Protein AF-A0A6B3EUR2-F1 (afdb_monomer_lite)

Secondary structure (DSSP, 8-state):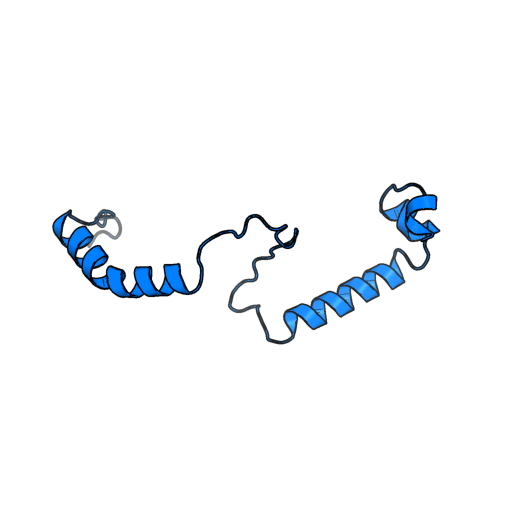
--TT-----S--HHHHHHHHHHHHHHHHHHHHH--S--SSPPPS------TTT--TTHHHHHHHHHHHHHHHH-SSHHHHHHHHT--GGGG--

Structure (mmCIF, N/CA/C/O backbone):
data_AF-A0A6B3EUR2-F1
#
_entry.id   AF-A0A6B3EUR2-F1
#
loop_
_atom_site.group_PDB
_atom_site.id
_atom_site.type_symbol
_atom_site.label_atom_id
_atom_site.label_alt_id
_atom_site.label_comp_id
_atom_site.label_asym_id
_atom_site.label_entity_id
_atom_site.label_seq_id
_atom_site.pdbx_PDB_ins_code
_atom_site.Cartn_x
_atom_site.Cartn_y
_atom_site.Cartn_z
_atom_site.occupancy
_atom_site.B_iso_or_equiv
_atom_site.auth_seq_id
_atom_site.auth_comp_id
_atom_site.auth_asym_id
_atom_site.auth_atom_id
_atom_site.pdbx_PDB_model_num
ATOM 1 N N . MET A 1 1 ? -41.813 6.102 17.235 1.00 50.44 1 MET A N 1
ATOM 2 C CA . MET A 1 1 ? -40.432 6.207 17.740 1.00 50.44 1 MET A CA 1
ATOM 3 C C . MET A 1 1 ? -39.658 6.931 16.658 1.00 50.44 1 MET A C 1
ATOM 5 O O . MET A 1 1 ? -39.590 6.408 15.554 1.00 50.44 1 MET A O 1
ATOM 9 N N . ASP A 1 2 ? -39.275 8.179 16.911 1.00 55.75 2 ASP A N 1
ATOM 10 C CA . ASP A 1 2 ? -38.627 9.051 15.924 1.00 55.75 2 ASP A CA 1
ATOM 11 C C . ASP A 1 2 ? -37.198 8.534 15.638 1.00 55.75 2 ASP A C 1
ATOM 13 O O . ASP A 1 2 ? -36.441 8.345 16.592 1.00 55.75 2 ASP A O 1
ATOM 17 N N . PRO A 1 3 ? -36.818 8.253 14.375 1.00 60.78 3 PRO A N 1
ATOM 18 C CA . PRO A 1 3 ? -35.479 7.776 14.023 1.00 60.78 3 PRO A CA 1
ATOM 19 C C . PRO A 1 3 ? -34.353 8.805 14.240 1.00 60.78 3 PRO A C 1
ATOM 21 O O . PRO A 1 3 ? -33.190 8.480 14.002 1.00 60.78 3 PRO A O 1
ATOM 24 N N . HIS A 1 4 ? -34.669 10.026 14.685 1.00 65.44 4 HIS A N 1
ATOM 25 C CA . HIS A 1 4 ? -33.710 11.120 14.853 1.00 65.44 4 HIS A CA 1
ATOM 26 C C . HIS A 1 4 ? -33.362 11.480 16.304 1.00 65.44 4 HIS A C 1
ATOM 28 O O . HIS A 1 4 ? -32.720 12.508 16.526 1.00 65.44 4 HIS A O 1
ATOM 34 N N . ASP A 1 5 ? -33.719 10.651 17.288 1.00 68.00 5 ASP A N 1
ATOM 35 C CA . ASP A 1 5 ? -33.303 10.891 18.675 1.00 68.00 5 ASP A CA 1
ATOM 36 C C . ASP A 1 5 ? -31.759 10.825 18.779 1.00 68.00 5 ASP A C 1
ATOM 38 O O . ASP A 1 5 ? -31.155 9.815 18.386 1.00 68.00 5 ASP A O 1
ATOM 42 N N . PRO A 1 6 ? -31.063 11.896 19.214 1.00 68.56 6 PRO A N 1
ATOM 43 C CA . PRO A 1 6 ? -29.610 11.945 19.147 1.00 68.56 6 PRO A CA 1
ATOM 44 C C . PRO A 1 6 ? -28.983 10.944 20.120 1.00 68.56 6 PRO A C 1
ATOM 46 O O . PRO A 1 6 ? -28.895 11.169 21.327 1.00 68.56 6 PRO A O 1
ATOM 49 N N . VAL A 1 7 ? -28.467 9.843 19.570 1.00 78.50 7 VAL A N 1
ATOM 50 C CA . VAL A 1 7 ? -27.673 8.868 20.324 1.00 78.50 7 VAL A CA 1
ATOM 51 C C . VAL A 1 7 ? -26.444 9.563 20.901 1.00 78.50 7 VAL A C 1
ATOM 53 O O . VAL A 1 7 ? -25.699 10.248 20.195 1.00 78.50 7 VAL A O 1
ATOM 56 N N . ARG A 1 8 ? -26.208 9.367 22.200 1.00 74.75 8 ARG A N 1
ATOM 57 C CA . ARG A 1 8 ? -25.045 9.909 22.905 1.00 74.75 8 ARG A CA 1
ATOM 58 C C . ARG A 1 8 ? -23.751 9.404 22.251 1.00 74.75 8 ARG A C 1
ATOM 60 O O . ARG A 1 8 ? -23.440 8.222 22.321 1.00 74.75 8 ARG A O 1
ATOM 67 N N . ARG A 1 9 ? -22.981 10.316 21.646 1.00 80.50 9 ARG A N 1
ATOM 68 C CA . ARG A 1 9 ? -21.715 10.021 20.933 1.00 80.50 9 ARG A CA 1
ATOM 69 C C . ARG A 1 9 ? -20.464 10.136 21.808 1.00 80.50 9 ARG A C 1
ATOM 71 O O . ARG A 1 9 ? -19.352 10.156 21.297 1.00 80.50 9 ARG A O 1
ATOM 78 N N . THR A 1 10 ? -20.638 10.262 23.122 1.00 82.88 10 THR A N 1
ATOM 79 C CA . THR A 1 10 ? -19.539 10.424 24.079 1.00 82.88 10 THR A CA 1
ATOM 80 C C . THR A 1 10 ? -19.643 9.390 25.189 1.00 82.88 10 THR A C 1
ATOM 82 O O . THR A 1 10 ? -20.731 9.099 25.691 1.00 82.88 10 THR A O 1
ATOM 85 N N . LEU A 1 11 ? -18.505 8.832 25.602 1.00 85.94 11 LEU A N 1
ATOM 86 C CA . LEU A 1 11 ? -18.428 8.000 26.800 1.00 85.94 11 LEU A CA 1
ATOM 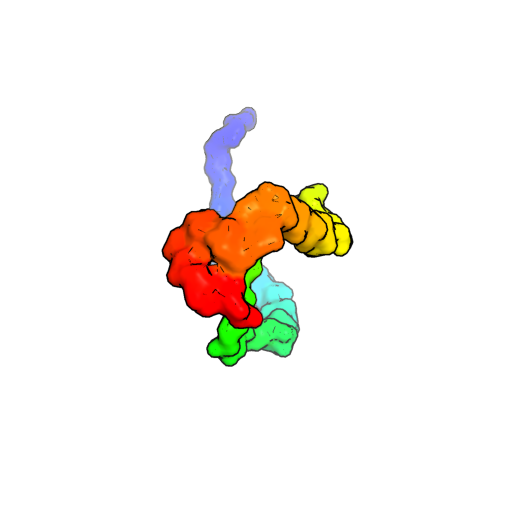87 C C . LEU A 1 11 ? -18.402 8.898 28.042 1.00 85.94 11 LEU A C 1
ATOM 89 O O . LEU A 1 11 ? -17.846 9.993 28.033 1.00 85.94 11 LEU A O 1
ATOM 93 N N . GLY A 1 12 ? -19.063 8.466 29.119 1.00 92.50 12 GLY A N 1
ATOM 94 C CA . GLY A 1 12 ? -18.882 9.112 30.423 1.00 92.50 12 GLY A CA 1
ATOM 95 C C . GLY A 1 12 ? -17.499 8.773 30.994 1.00 92.50 12 GLY A C 1
ATOM 96 O O . GLY A 1 12 ? -16.956 7.729 30.636 1.00 92.50 12 GLY A O 1
ATOM 97 N N . PRO A 1 13 ? -16.946 9.583 31.912 1.00 91.50 13 PRO A N 1
ATOM 98 C CA . PRO A 1 13 ? -15.590 9.391 32.437 1.00 91.50 13 PRO A CA 1
ATOM 99 C C . PRO A 1 13 ? -15.377 8.000 33.050 1.00 91.50 13 PRO A C 1
ATOM 101 O O . PRO A 1 13 ? -14.346 7.378 32.830 1.00 91.50 13 PRO A O 1
ATOM 104 N N . ARG A 1 14 ? -16.392 7.453 33.730 1.00 94.56 14 ARG A N 1
ATOM 105 C CA . ARG A 1 14 ? -16.358 6.078 34.248 1.00 94.56 14 ARG A CA 1
ATOM 106 C C . ARG A 1 14 ? -16.233 5.033 33.138 1.00 94.56 14 ARG A C 1
ATOM 108 O O . ARG A 1 14 ? -15.409 4.137 33.245 1.00 94.56 14 ARG A O 1
ATOM 115 N N . ALA A 1 15 ? -17.052 5.142 32.093 1.00 93.69 15 ALA A N 1
ATOM 116 C CA . ALA A 1 15 ? -17.025 4.198 30.979 1.00 93.69 15 ALA A CA 1
ATOM 117 C C . ALA A 1 15 ? -15.702 4.295 30.205 1.00 93.69 15 ALA A C 1
ATOM 119 O O . ALA A 1 15 ? -15.145 3.272 29.828 1.00 93.69 15 ALA A O 1
ATOM 120 N N . ALA A 1 16 ? -15.170 5.508 30.027 1.00 93.75 16 ALA A N 1
ATOM 121 C CA . ALA A 1 16 ? -13.856 5.716 29.431 1.00 93.75 16 ALA A CA 1
ATOM 122 C C . ALA A 1 16 ? -12.742 5.056 30.263 1.00 93.75 16 ALA A C 1
ATOM 124 O O . ALA A 1 16 ? -11.920 4.345 29.697 1.00 93.75 16 ALA A O 1
ATOM 125 N N . GLN A 1 17 ? -12.761 5.213 31.593 1.00 96.44 17 GLN A N 1
ATOM 126 C CA . GLN A 1 17 ? -11.788 4.561 32.475 1.00 96.44 17 GLN A CA 1
ATOM 127 C C . GLN A 1 17 ? -11.891 3.034 32.414 1.00 96.44 17 GLN A C 1
ATOM 129 O O . GLN A 1 17 ? -10.880 2.361 32.280 1.00 96.44 17 GLN A O 1
ATOM 134 N N . GLN A 1 18 ? -1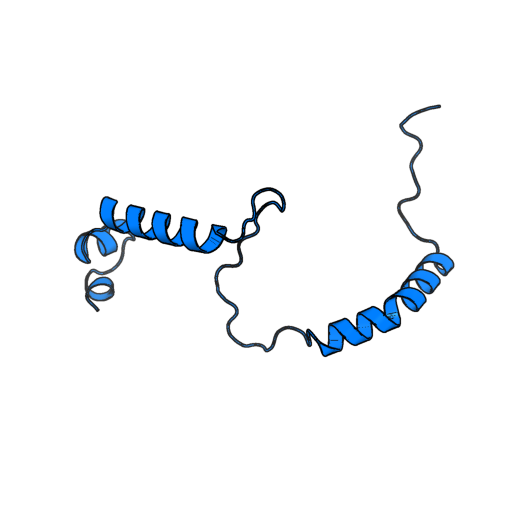3.107 2.483 32.438 1.00 97.06 18 GLN A N 1
ATOM 135 C CA . GLN A 1 18 ? -13.306 1.035 32.326 1.00 97.06 18 GLN A CA 1
ATOM 136 C C . GLN A 1 18 ? -12.770 0.484 31.001 1.00 97.06 18 GLN A C 1
ATOM 138 O O . GLN A 1 18 ? -12.165 -0.582 30.986 1.00 97.06 18 GLN A O 1
ATOM 143 N N . VAL A 1 19 ? -12.972 1.202 29.893 1.00 96.44 19 VAL A N 1
ATOM 144 C CA . VAL A 1 19 ? -12.400 0.826 28.593 1.00 96.44 19 VAL A CA 1
ATOM 145 C C . VAL A 1 19 ? -10.873 0.919 28.619 1.00 96.44 19 VAL A C 1
ATOM 147 O O . VAL A 1 19 ? -10.221 -0.005 28.148 1.00 96.44 19 VAL A O 1
ATOM 150 N N . ALA A 1 20 ? -10.301 1.976 29.200 1.00 96.94 20 ALA A N 1
ATOM 151 C CA . ALA A 1 20 ? -8.851 2.114 29.333 1.00 96.94 20 ALA A CA 1
ATOM 152 C C . ALA A 1 20 ? -8.239 0.961 30.149 1.00 96.94 20 ALA A C 1
ATOM 154 O O . ALA A 1 20 ? -7.266 0.351 29.716 1.00 96.94 20 ALA A O 1
ATOM 155 N N . ASP A 1 21 ? -8.853 0.598 31.278 1.00 98.00 21 ASP A N 1
ATOM 156 C CA . ASP A 1 21 ? -8.400 -0.515 32.120 1.00 98.00 21 ASP A CA 1
ATOM 157 C C . ASP A 1 21 ? -8.481 -1.859 31.375 1.00 98.00 21 ASP A C 1
ATOM 159 O O . ASP A 1 21 ? -7.585 -2.695 31.491 1.00 98.00 21 ASP A O 1
ATOM 163 N N . LEU A 1 22 ? -9.540 -2.063 30.579 1.00 98.12 22 LEU A N 1
ATOM 164 C CA . LEU A 1 22 ? -9.707 -3.257 29.744 1.00 98.12 22 LEU A CA 1
ATOM 165 C C . LEU A 1 22 ? -8.664 -3.340 28.620 1.00 98.12 22 LEU A C 1
ATOM 167 O O . LEU A 1 22 ? -8.245 -4.442 28.266 1.00 98.12 22 LEU A O 1
ATOM 171 N N . LEU A 1 23 ? -8.261 -2.202 28.049 1.00 97.81 23 LEU A N 1
ATOM 172 C CA . LEU A 1 23 ? -7.324 -2.145 26.925 1.00 97.81 23 LEU A CA 1
ATOM 173 C C . LEU A 1 23 ? -5.853 -2.115 27.354 1.00 97.81 23 LEU A C 1
ATOM 175 O O . LEU A 1 23 ? -5.007 -2.528 26.568 1.00 97.81 23 LEU A O 1
ATOM 179 N N . ALA A 1 24 ? -5.536 -1.747 28.599 1.00 98.31 24 ALA A N 1
ATOM 180 C CA . ALA A 1 24 ? -4.155 -1.604 29.068 1.00 98.31 24 ALA A CA 1
ATOM 181 C C . ALA A 1 24 ? -3.231 -2.818 28.784 1.00 98.31 24 ALA A C 1
ATOM 183 O O . ALA A 1 24 ? -2.092 -2.604 28.358 1.00 98.31 24 ALA A O 1
ATOM 184 N N . PRO A 1 25 ? -3.660 -4.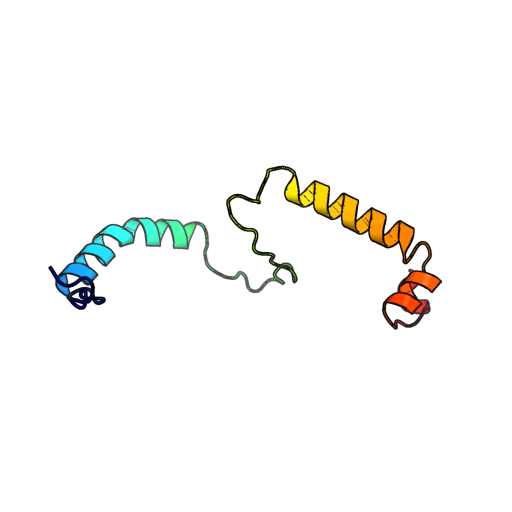090 28.945 1.00 97.94 25 PRO A N 1
ATOM 185 C CA . PRO A 1 25 ? -2.821 -5.237 28.583 1.00 97.94 25 PRO A CA 1
ATOM 186 C C . PRO A 1 25 ? -2.582 -5.364 27.071 1.00 97.94 25 PRO A C 1
ATOM 188 O O . PRO A 1 25 ? -1.509 -5.790 26.646 1.00 97.94 25 PRO A O 1
ATOM 191 N N . VAL A 1 26 ? -3.577 -4.999 26.256 1.00 97.44 26 VAL A N 1
ATOM 192 C CA . VAL A 1 26 ? -3.482 -5.007 24.789 1.00 97.44 26 VAL A CA 1
ATOM 193 C C . VAL A 1 26 ? -2.555 -3.891 24.324 1.00 97.44 26 VAL A C 1
ATOM 195 O O . VAL A 1 26 ? -1.678 -4.143 23.503 1.00 97.44 26 VAL A O 1
ATOM 198 N N . ASP A 1 27 ? -2.690 -2.695 24.895 1.00 96.38 27 ASP A N 1
ATOM 199 C CA . ASP A 1 27 ? -1.820 -1.554 24.607 1.00 96.38 27 ASP A CA 1
ATOM 200 C C . ASP A 1 27 ? -0.355 -1.884 24.917 1.00 96.38 27 ASP A C 1
ATOM 202 O O . ASP A 1 27 ? 0.530 -1.607 24.106 1.00 96.38 27 ASP A O 1
ATOM 206 N N . ALA A 1 28 ? -0.092 -2.550 26.047 1.00 96.81 28 ALA A N 1
ATOM 207 C CA . ALA A 1 28 ? 1.250 -2.999 26.412 1.00 96.81 28 ALA A CA 1
ATOM 208 C C . ALA A 1 28 ? 1.831 -4.003 25.398 1.00 96.81 28 ALA A C 1
ATOM 210 O O . ALA A 1 28 ? 3.002 -3.907 25.024 1.00 96.81 28 ALA A O 1
ATOM 211 N N . GLU A 1 29 ? 1.023 -4.952 24.918 1.00 97.50 29 GLU A N 1
ATOM 212 C CA . GLU A 1 29 ? 1.463 -5.921 23.910 1.00 97.50 29 GLU A CA 1
ATOM 213 C C . GLU A 1 29 ? 1.678 -5.272 22.536 1.00 97.50 29 GLU A C 1
ATOM 215 O O . GLU A 1 29 ? 2.650 -5.593 21.848 1.00 97.50 29 GLU A O 1
ATOM 220 N N . LEU A 1 30 ? 0.812 -4.335 22.139 1.00 94.19 30 LEU A N 1
ATOM 221 C CA . LEU A 1 30 ? 0.962 -3.581 20.896 1.00 94.19 30 LEU A CA 1
ATOM 222 C C . LEU A 1 30 ? 2.219 -2.717 20.927 1.00 94.19 30 LEU A C 1
ATOM 224 O O . LEU A 1 30 ? 3.003 -2.789 19.988 1.00 94.19 30 LEU A O 1
ATOM 228 N N . ALA A 1 31 ? 2.470 -1.984 22.014 1.00 93.69 31 ALA A N 1
ATOM 229 C CA . ALA A 1 31 ? 3.687 -1.192 22.177 1.00 93.69 31 ALA A CA 1
ATOM 230 C C . ALA A 1 31 ? 4.956 -2.059 22.102 1.00 93.69 31 ALA A C 1
ATOM 232 O O . ALA A 1 31 ? 5.963 -1.649 21.528 1.00 93.69 31 ALA A O 1
ATOM 233 N N . ARG A 1 32 ? 4.906 -3.287 22.636 1.00 93.94 32 ARG A N 1
ATOM 234 C CA . ARG A 1 32 ? 6.018 -4.244 22.566 1.00 93.94 32 ARG A CA 1
ATOM 235 C C . ARG A 1 32 ? 6.248 -4.783 21.150 1.00 93.94 32 ARG A C 1
ATOM 237 O O . ARG A 1 32 ? 7.396 -4.972 20.756 1.00 93.94 32 ARG A O 1
ATOM 244 N N . ARG A 1 33 ? 5.181 -5.089 20.403 1.00 92.94 33 ARG A N 1
ATOM 245 C CA . ARG A 1 33 ? 5.270 -5.632 19.031 1.00 92.94 33 ARG A CA 1
ATOM 246 C C . ARG A 1 33 ? 5.543 -4.562 17.978 1.00 92.94 33 ARG A C 1
ATOM 248 O O . ARG A 1 33 ? 6.191 -4.852 16.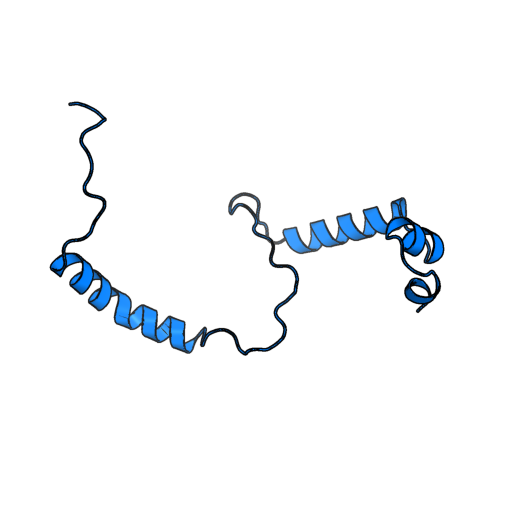978 1.00 92.94 33 ARG A O 1
ATOM 255 N N . TYR A 1 34 ? 5.038 -3.358 18.206 1.00 86.81 34 TYR A N 1
ATOM 256 C CA . TYR A 1 34 ? 5.032 -2.243 17.271 1.00 86.81 34 TYR A CA 1
ATOM 257 C C . TYR A 1 34 ? 5.518 -0.982 18.005 1.00 86.81 34 TYR A C 1
ATOM 259 O O . TYR A 1 34 ? 4.707 -0.121 18.344 1.00 86.81 34 TYR A O 1
ATOM 267 N N . PRO A 1 35 ? 6.833 -0.843 18.266 1.00 86.88 35 PRO A N 1
ATOM 268 C CA . PRO A 1 35 ? 7.401 0.243 19.078 1.00 86.88 35 PRO A CA 1
ATOM 269 C C . PRO A 1 35 ? 7.323 1.645 18.435 1.00 86.88 35 PRO A C 1
ATOM 271 O O . PRO A 1 35 ? 7.976 2.575 18.901 1.00 86.88 35 PRO A O 1
ATOM 274 N N . GLY A 1 36 ? 6.521 1.815 17.383 1.00 80.56 36 GLY A N 1
ATOM 275 C CA . GLY A 1 36 ? 6.414 3.040 16.601 1.00 80.56 36 GLY A CA 1
ATOM 276 C C . GLY A 1 36 ? 7.337 3.051 15.386 1.00 80.56 36 GLY A C 1
ATOM 277 O O . GLY A 1 36 ? 7.901 2.027 14.997 1.00 80.56 36 GLY A O 1
ATOM 278 N N . ASP A 1 37 ? 7.440 4.221 14.757 1.00 76.44 37 ASP A N 1
ATOM 279 C CA . ASP A 1 37 ? 8.258 4.411 13.563 1.00 76.44 37 ASP A CA 1
ATOM 280 C C . ASP A 1 37 ? 9.754 4.323 13.928 1.00 76.44 37 ASP A C 1
ATOM 282 O O . ASP A 1 37 ? 10.229 5.127 14.734 1.00 76.44 37 ASP A O 1
ATOM 286 N N . PRO A 1 38 ? 10.520 3.380 13.352 1.00 77.56 38 PRO A N 1
ATOM 287 C CA . PRO A 1 38 ? 11.959 3.276 13.586 1.00 77.56 38 PRO A CA 1
ATOM 288 C C . PRO A 1 38 ? 12.768 4.457 13.013 1.00 77.56 38 PRO A C 1
ATOM 290 O O . PRO A 1 38 ? 13.991 4.474 13.141 1.00 77.56 38 PRO A O 1
ATOM 293 N N . GLY A 1 39 ? 12.130 5.426 12.345 1.00 76.69 39 GLY A N 1
ATOM 294 C CA . GLY A 1 39 ? 12.783 6.559 11.686 1.00 76.69 39 GLY A CA 1
ATOM 295 C C . GLY A 1 39 ? 13.546 6.160 10.420 1.00 76.69 39 GLY A C 1
ATOM 296 O O . GLY A 1 39 ? 14.214 6.988 9.801 1.00 76.69 39 GLY A O 1
ATOM 297 N N . THR A 1 40 ? 13.466 4.888 10.022 1.00 80.56 40 THR A N 1
ATOM 298 C CA . THR A 1 40 ? 13.988 4.397 8.746 1.00 80.56 40 THR A CA 1
ATOM 299 C C . THR A 1 40 ? 13.053 4.814 7.619 1.00 80.56 40 THR A C 1
ATOM 301 O O . THR A 1 40 ? 11.864 5.020 7.853 1.00 80.56 40 THR A O 1
ATOM 304 N N . ARG A 1 41 ? 13.545 4.891 6.375 1.00 68.31 41 ARG A N 1
ATOM 305 C CA . ARG A 1 41 ? 12.654 5.158 5.238 1.00 68.31 41 ARG A CA 1
ATOM 306 C C . ARG A 1 41 ? 11.525 4.128 5.207 1.00 68.31 41 ARG A C 1
ATOM 308 O O . ARG A 1 41 ? 11.772 2.937 5.032 1.00 68.31 41 ARG A O 1
ATOM 315 N N . GLN A 1 42 ? 10.301 4.612 5.358 1.00 64.69 42 GLN A N 1
ATOM 316 C CA . GLN A 1 42 ? 9.098 3.845 5.080 1.00 64.69 42 GLN A CA 1
ATOM 317 C C . GLN A 1 42 ? 9.049 3.549 3.571 1.00 64.69 42 GLN A C 1
ATOM 319 O O . GLN A 1 42 ? 9.536 4.368 2.777 1.00 64.69 42 GLN A O 1
ATOM 324 N N . PRO A 1 43 ? 8.467 2.416 3.139 1.00 65.56 43 PRO A N 1
ATOM 325 C CA . PRO A 1 43 ? 8.093 2.241 1.745 1.00 65.56 43 PRO A CA 1
ATOM 326 C C . PRO A 1 43 ? 7.273 3.458 1.317 1.00 65.56 43 PRO A C 1
ATOM 328 O O . PRO A 1 43 ? 6.282 3.802 1.953 1.00 65.56 43 PRO A O 1
ATOM 331 N N . VAL A 1 44 ? 7.709 4.136 0.257 1.00 60.78 44 VAL A N 1
ATOM 332 C CA . VAL A 1 44 ? 7.115 5.414 -0.172 1.00 60.78 44 VAL A CA 1
ATOM 333 C C . VAL A 1 44 ? 5.639 5.240 -0.577 1.00 60.78 44 VAL A C 1
ATOM 335 O O . VAL A 1 44 ? 4.901 6.216 -0.627 1.00 60.78 44 VAL A O 1
ATOM 338 N N . HIS A 1 45 ? 5.192 4.006 -0.839 1.00 65.56 45 HIS A N 1
ATOM 339 C CA . HIS A 1 45 ? 3.841 3.698 -1.298 1.00 65.56 45 HIS A CA 1
ATOM 340 C C . HIS A 1 45 ? 3.140 2.697 -0.374 1.00 65.56 45 HIS A C 1
ATOM 342 O O . HIS A 1 45 ? 3.281 1.484 -0.521 1.00 65.56 45 HIS A O 1
ATOM 348 N N . THR A 1 46 ? 2.335 3.222 0.549 1.00 75.44 46 THR A N 1
ATOM 349 C CA . THR A 1 46 ? 1.277 2.451 1.213 1.00 75.44 46 THR A CA 1
ATOM 350 C C . THR A 1 46 ? -0.004 2.611 0.405 1.00 75.44 46 THR A C 1
ATOM 352 O O . THR A 1 46 ? -0.453 3.729 0.159 1.00 75.44 46 THR A O 1
ATOM 355 N N . VAL A 1 47 ? -0.605 1.496 0.001 1.00 84.50 47 VAL A N 1
ATOM 356 C CA . VAL A 1 47 ? -1.875 1.456 -0.731 1.00 84.50 47 VAL A CA 1
ATOM 357 C C . VAL A 1 47 ? -2.939 0.802 0.139 1.00 84.50 47 VAL A C 1
ATOM 359 O O . VAL A 1 47 ? -2.718 -0.257 0.725 1.00 84.50 47 VAL A O 1
ATOM 362 N N . TYR A 1 48 ? -4.097 1.447 0.241 1.00 88.12 48 TYR A N 1
ATOM 363 C CA . TYR A 1 48 ? -5.243 0.912 0.965 1.00 88.12 48 TYR A CA 1
ATOM 364 C C . TYR A 1 48 ? -6.167 0.199 -0.014 1.00 88.12 48 TYR A C 1
ATOM 366 O O . TYR A 1 48 ? -6.603 0.785 -1.004 1.00 88.12 48 TYR A O 1
ATOM 374 N N . VAL A 1 49 ? -6.470 -1.062 0.278 1.00 93.12 49 VAL A N 1
ATOM 375 C CA . VAL A 1 49 ? -7.371 -1.899 -0.520 1.00 93.12 49 VAL A CA 1
ATOM 376 C C . VAL A 1 49 ? -8.609 -2.200 0.321 1.00 93.12 49 VAL A C 1
ATOM 378 O O . VAL A 1 49 ? -8.453 -2.525 1.503 1.00 93.12 49 VAL A O 1
ATOM 381 N N . PRO A 1 50 ? -9.830 -2.097 -0.239 1.00 95.69 50 PRO A N 1
ATOM 382 C CA . PRO A 1 50 ? -11.028 -2.586 0.432 1.00 95.69 50 PRO A CA 1
ATOM 383 C C . PRO A 1 50 ? -10.843 -4.037 0.889 1.00 95.69 50 PRO A C 1
ATOM 385 O O . PRO A 1 50 ? -10.278 -4.855 0.162 1.00 95.69 50 PRO A O 1
ATOM 388 N N . ALA A 1 51 ? -11.295 -4.359 2.101 1.00 92.88 51 ALA A N 1
ATOM 389 C CA . ALA A 1 51 ? -11.028 -5.663 2.711 1.00 92.88 51 ALA A CA 1
ATOM 390 C C . ALA A 1 51 ? -11.607 -6.839 1.901 1.00 92.88 51 ALA A C 1
ATOM 392 O O . ALA A 1 51 ? -11.049 -7.930 1.921 1.00 92.88 51 ALA A O 1
ATOM 393 N N . ASP A 1 52 ? -12.698 -6.609 1.175 1.00 96.62 52 ASP A N 1
ATOM 394 C CA . ASP A 1 52 ? -13.353 -7.557 0.274 1.00 96.62 52 ASP A CA 1
ATOM 395 C C . ASP A 1 52 ? -12.645 -7.714 -1.084 1.00 96.62 52 ASP A C 1
ATOM 397 O O . ASP A 1 52 ? -12.858 -8.708 -1.773 1.00 96.62 52 ASP A O 1
ATOM 401 N N . ALA A 1 53 ? -11.786 -6.762 -1.456 1.00 94.75 53 ALA A N 1
ATOM 402 C CA . ALA A 1 53 ? -11.008 -6.785 -2.695 1.00 94.75 53 ALA A CA 1
ATOM 403 C C . ALA A 1 53 ? -9.563 -7.282 -2.497 1.00 94.75 53 ALA A C 1
ATOM 405 O O . ALA A 1 53 ? -8.882 -7.616 -3.469 1.00 94.75 53 ALA A O 1
ATOM 406 N N . PHE A 1 54 ? -9.069 -7.323 -1.255 1.00 95.06 54 PHE A N 1
ATOM 407 C CA . PHE A 1 54 ? -7.736 -7.835 -0.949 1.00 95.06 54 PHE A CA 1
ATOM 408 C C . PHE A 1 54 ? -7.707 -9.367 -0.998 1.00 95.06 54 PHE A C 1
ATOM 410 O O . PHE A 1 54 ? -8.505 -10.047 -0.355 1.00 95.06 54 PHE A O 1
ATOM 417 N N . THR A 1 55 ? -6.741 -9.920 -1.728 1.00 96.12 55 THR A N 1
ATOM 418 C CA . THR A 1 55 ? -6.523 -11.366 -1.849 1.00 96.12 55 THR A CA 1
ATOM 419 C C . THR A 1 55 ? -5.044 -11.699 -1.669 1.00 96.12 55 THR A C 1
ATOM 421 O O . THR A 1 55 ? -4.183 -10.818 -1.725 1.00 96.12 55 THR A O 1
ATOM 424 N N . ALA A 1 56 ? -4.727 -12.987 -1.503 1.00 96.75 56 ALA A N 1
ATOM 425 C CA . ALA A 1 56 ? -3.339 -13.450 -1.443 1.00 96.75 56 ALA A CA 1
ATOM 426 C C . ALA A 1 56 ? -2.534 -13.115 -2.719 1.00 96.75 56 ALA A C 1
ATOM 428 O O . ALA A 1 56 ? -1.315 -12.971 -2.651 1.00 96.75 56 ALA A O 1
ATOM 429 N N . ASP A 1 57 ? -3.212 -12.934 -3.856 1.00 97.31 57 ASP A N 1
ATOM 430 C CA . ASP A 1 57 ? -2.593 -12.696 -5.161 1.00 97.31 57 ASP A CA 1
ATOM 431 C C . ASP A 1 57 ? -2.524 -11.216 -5.556 1.00 97.31 57 ASP A C 1
ATOM 433 O O . ASP A 1 57 ? -1.964 -10.895 -6.606 1.00 97.31 57 ASP A O 1
ATOM 437 N N . THR A 1 58 ? -3.058 -10.296 -4.740 1.00 95.62 58 THR A N 1
ATOM 438 C CA . THR A 1 58 ? -3.155 -8.865 -5.082 1.00 95.62 58 THR A CA 1
ATOM 439 C C . THR A 1 58 ? -1.803 -8.279 -5.499 1.00 95.62 58 THR A C 1
ATOM 441 O O . THR A 1 58 ? -1.705 -7.651 -6.550 1.00 95.62 58 THR A O 1
ATOM 444 N N . VAL A 1 59 ? -0.740 -8.543 -4.731 1.00 94.00 59 VAL A N 1
ATOM 445 C CA . VAL A 1 59 ? 0.603 -8.009 -5.023 1.00 94.00 59 VAL A CA 1
ATOM 446 C C . VAL A 1 59 ? 1.168 -8.578 -6.326 1.00 94.00 59 VAL A C 1
ATOM 448 O O . VAL A 1 59 ? 1.718 -7.828 -7.128 1.00 94.00 59 VAL A O 1
ATOM 451 N N . ARG A 1 60 ? 1.011 -9.887 -6.563 1.00 96.69 60 ARG A N 1
ATOM 452 C CA . ARG A 1 60 ? 1.483 -10.535 -7.796 1.00 96.69 60 ARG A CA 1
ATOM 453 C C . ARG A 1 60 ? 0.744 -9.987 -9.012 1.00 96.69 60 ARG A C 1
ATOM 455 O O . ARG A 1 60 ? 1.381 -9.560 -9.965 1.00 96.69 60 ARG A O 1
ATOM 462 N N . THR A 1 61 ? -0.582 -9.934 -8.929 1.00 97.25 61 THR A N 1
ATOM 463 C CA . THR A 1 61 ? -1.454 -9.469 -10.014 1.00 97.25 61 THR A CA 1
ATOM 464 C C . THR A 1 61 ? -1.117 -8.039 -10.427 1.00 97.25 61 THR A C 1
ATOM 466 O O . THR A 1 61 ? -1.021 -7.744 -11.614 1.00 97.25 61 THR A O 1
ATOM 469 N N . TRP A 1 62 ? -0.905 -7.144 -9.462 1.00 96.00 62 TRP A N 1
ATOM 470 C CA . TRP A 1 62 ? -0.511 -5.769 -9.762 1.00 96.00 62 TRP A CA 1
ATOM 471 C C . TRP A 1 62 ? 0.895 -5.667 -10.345 1.00 96.00 62 TRP A C 1
ATOM 473 O O . TRP A 1 62 ? 1.112 -4.848 -11.232 1.00 96.00 62 TRP A O 1
ATOM 483 N N . GLY A 1 63 ? 1.834 -6.500 -9.887 1.00 95.06 63 GLY A N 1
ATOM 484 C CA . GLY A 1 63 ? 3.165 -6.590 -10.488 1.00 95.06 63 GLY A CA 1
ATOM 485 C C . GLY A 1 63 ? 3.097 -6.981 -11.964 1.00 95.06 63 GLY A C 1
ATOM 486 O O . GLY A 1 63 ? 3.670 -6.293 -12.805 1.00 95.06 63 GLY A O 1
ATOM 487 N N . ASP A 1 64 ? 2.326 -8.020 -12.286 1.00 98.12 64 ASP A N 1
ATOM 488 C CA . ASP A 1 64 ? 2.145 -8.488 -13.664 1.00 98.12 64 ASP A CA 1
ATOM 489 C C . ASP A 1 64 ? 1.484 -7.410 -14.544 1.00 98.12 64 ASP A C 1
ATOM 491 O O . ASP A 1 64 ? 1.902 -7.176 -15.677 1.00 98.12 64 ASP A O 1
ATOM 495 N N . GLN A 1 65 ? 0.486 -6.697 -14.010 1.00 97.44 65 GLN A N 1
ATOM 496 C CA . GLN A 1 65 ? -0.163 -5.577 -14.703 1.00 97.44 65 GLN A CA 1
ATOM 497 C C . GLN A 1 65 ? 0.789 -4.398 -14.937 1.00 97.44 65 GLN A C 1
ATOM 499 O O . GLN A 1 65 ? 0.760 -3.795 -16.008 1.00 97.44 65 GLN A O 1
ATOM 504 N N . ALA A 1 66 ? 1.632 -4.068 -13.957 1.00 94.44 66 ALA A N 1
ATOM 505 C CA . ALA A 1 66 ? 2.605 -2.989 -14.080 1.00 94.44 66 ALA A CA 1
ATOM 506 C C . ALA A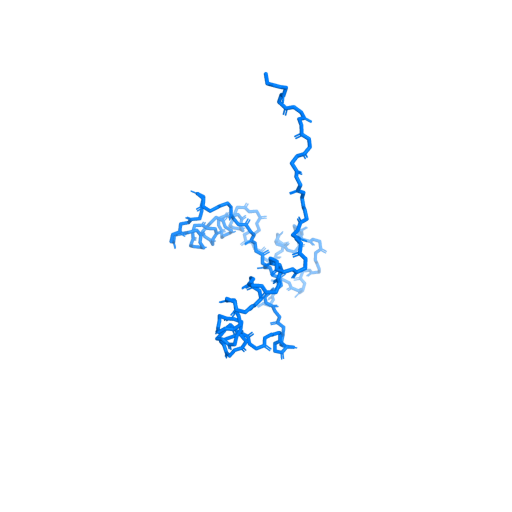 1 66 ? 3.665 -3.308 -15.144 1.00 94.44 66 ALA A C 1
ATOM 508 O O . ALA A 1 66 ? 3.986 -2.447 -15.959 1.00 94.44 66 ALA A O 1
ATOM 509 N N . LEU A 1 67 ? 4.156 -4.552 -15.181 1.00 95.19 67 LEU A N 1
ATOM 510 C CA . LEU A 1 67 ? 5.081 -5.012 -16.218 1.00 95.19 67 LEU A CA 1
ATOM 511 C C . LEU A 1 67 ? 4.435 -4.960 -17.603 1.00 95.19 67 LEU A C 1
ATOM 513 O O . LEU A 1 67 ? 5.014 -4.383 -18.515 1.00 95.19 67 LEU A O 1
ATOM 517 N N . ALA A 1 68 ? 3.201 -5.453 -17.746 1.00 97.44 68 ALA A N 1
ATOM 518 C CA . ALA A 1 68 ? 2.482 -5.379 -19.016 1.00 97.44 68 ALA A CA 1
ATOM 519 C C . ALA A 1 68 ? 2.272 -3.929 -19.494 1.00 97.44 68 ALA A C 1
ATOM 521 O O . ALA A 1 68 ? 2.335 -3.653 -20.691 1.00 97.44 68 ALA A O 1
ATOM 522 N N . ALA A 1 69 ? 2.037 -2.990 -18.571 1.00 94.94 69 ALA A N 1
ATOM 523 C CA . ALA A 1 69 ? 1.931 -1.571 -18.898 1.00 94.94 69 ALA A CA 1
ATOM 524 C C . ALA A 1 69 ? 3.273 -0.983 -19.367 1.00 94.94 69 ALA A C 1
ATOM 526 O O . ALA A 1 69 ? 3.288 -0.211 -20.326 1.00 94.94 69 ALA A O 1
ATOM 527 N N . LEU A 1 70 ? 4.388 -1.363 -18.734 1.00 92.88 70 LEU A N 1
ATOM 528 C CA . LEU A 1 70 ? 5.727 -0.975 -19.183 1.00 92.88 70 LEU A CA 1
ATOM 529 C C . LEU A 1 70 ? 6.036 -1.553 -20.566 1.00 92.88 70 LEU A C 1
ATOM 531 O O . LEU A 1 70 ? 6.405 -0.795 -21.454 1.00 92.88 70 LEU A O 1
ATOM 535 N N . ASP A 1 71 ? 5.788 -2.841 -20.792 1.00 94.19 71 ASP A N 1
ATOM 536 C CA . ASP A 1 71 ? 6.003 -3.478 -22.096 1.00 94.19 71 ASP A CA 1
ATOM 537 C C . ASP A 1 71 ? 5.196 -2.794 -23.213 1.00 94.19 71 ASP A C 1
ATOM 539 O O . ASP A 1 71 ? 5.672 -2.639 -24.337 1.00 94.19 71 ASP A O 1
ATOM 543 N N . ALA A 1 72 ? 3.967 -2.363 -22.912 1.00 95.12 72 ALA A N 1
ATOM 544 C CA . ALA A 1 72 ? 3.085 -1.730 -23.888 1.00 95.12 72 ALA A CA 1
ATOM 545 C C . ALA A 1 72 ? 3.423 -0.258 -24.170 1.00 95.12 72 ALA A C 1
ATOM 547 O O . ALA A 1 72 ? 3.222 0.210 -25.293 1.00 95.12 72 ALA A O 1
ATOM 548 N N . HIS A 1 73 ? 3.874 0.492 -23.162 1.00 93.12 73 HIS A N 1
ATOM 549 C CA . HIS A 1 73 ? 3.959 1.956 -23.236 1.00 93.12 73 HIS A CA 1
ATOM 550 C C . HIS A 1 73 ? 5.373 2.518 -23.087 1.00 93.12 73 HIS A C 1
ATOM 552 O O . HIS A 1 73 ? 5.612 3.665 -23.456 1.00 93.12 73 HIS A O 1
ATOM 558 N N . ALA A 1 74 ? 6.305 1.726 -22.574 1.00 93.19 74 ALA A N 1
ATOM 559 C CA . ALA A 1 74 ? 7.688 2.099 -22.332 1.00 93.19 74 ALA A CA 1
ATOM 560 C C . ALA A 1 74 ? 8.645 0.909 -22.586 1.00 93.19 74 ALA A C 1
ATOM 562 O O . ALA A 1 74 ? 9.405 0.534 -21.693 1.00 93.19 74 ALA A O 1
ATOM 563 N N . PRO A 1 75 ? 8.621 0.301 -23.792 1.00 92.75 75 PRO A N 1
ATOM 564 C CA . PRO A 1 75 ? 9.357 -0.935 -24.087 1.00 92.75 75 PRO A CA 1
ATOM 565 C C . PRO A 1 75 ? 10.885 -0.769 -24.110 1.00 92.75 75 PRO A C 1
ATOM 567 O O . PRO A 1 75 ? 11.618 -1.757 -24.125 1.00 92.75 75 PRO A O 1
ATOM 570 N N . ASP A 1 76 ? 11.376 0.468 -24.147 1.00 92.12 76 ASP A N 1
ATOM 571 C CA . ASP A 1 76 ? 12.793 0.801 -24.122 1.00 92.12 76 ASP A CA 1
ATOM 572 C C . ASP A 1 76 ? 13.051 2.064 -23.287 1.00 92.12 76 ASP A C 1
ATOM 574 O O . ASP A 1 76 ? 12.140 2.844 -22.991 1.00 92.12 76 ASP A O 1
ATOM 578 N N . ALA A 1 77 ? 14.316 2.265 -22.910 1.00 90.94 77 ALA A N 1
ATOM 579 C CA . ALA A 1 77 ? 14.765 3.376 -22.071 1.00 90.94 77 ALA A CA 1
ATOM 580 C C . ALA A 1 77 ? 14.378 4.755 -22.631 1.00 90.94 77 ALA A C 1
ATOM 582 O O . ALA A 1 77 ? 14.016 5.654 -21.873 1.00 90.94 77 ALA A O 1
ATOM 583 N N . ALA A 1 78 ? 14.422 4.926 -23.955 1.00 92.62 78 ALA A N 1
ATOM 584 C CA . ALA A 1 78 ? 14.083 6.194 -24.591 1.00 92.62 78 ALA A CA 1
ATOM 585 C C . ALA A 1 78 ? 12.578 6.483 -24.482 1.00 92.62 78 ALA A C 1
ATOM 587 O O . ALA A 1 78 ? 12.181 7.592 -24.122 1.00 92.62 78 ALA A O 1
ATOM 588 N N . SER A 1 79 ? 11.746 5.472 -24.738 1.00 92.81 79 SER A N 1
ATOM 589 C CA . SER A 1 79 ? 10.290 5.544 -24.616 1.00 92.81 79 SER A CA 1
ATOM 590 C C . SER A 1 79 ? 9.862 5.755 -23.162 1.00 92.81 79 SER A C 1
ATOM 592 O O . SER A 1 79 ? 8.981 6.569 -22.894 1.00 92.81 79 SER A O 1
ATOM 594 N N . PHE A 1 80 ? 10.525 5.088 -22.214 1.00 92.50 80 PHE A N 1
ATOM 595 C CA . PHE A 1 80 ? 10.308 5.276 -20.779 1.00 92.50 80 PHE A CA 1
ATOM 596 C C . PHE A 1 80 ? 10.643 6.702 -20.324 1.00 92.50 80 PHE A C 1
ATOM 598 O O . PHE A 1 80 ? 9.825 7.345 -19.666 1.00 92.50 80 PHE A O 1
ATOM 605 N N . ALA A 1 81 ? 11.812 7.222 -20.717 1.00 93.56 81 ALA A N 1
ATOM 606 C CA . ALA A 1 81 ? 12.224 8.585 -20.389 1.00 93.56 81 ALA A CA 1
ATOM 607 C C . ALA A 1 81 ? 11.242 9.621 -20.949 1.00 93.56 81 ALA A C 1
ATOM 609 O O . ALA A 1 81 ? 10.815 10.518 -20.228 1.00 93.56 81 ALA A O 1
ATOM 610 N N . ALA A 1 82 ? 10.813 9.455 -22.203 1.00 92.94 82 ALA A N 1
ATOM 611 C CA . ALA A 1 82 ? 9.821 10.329 -22.819 1.00 92.94 82 ALA A CA 1
ATOM 612 C C . ALA A 1 82 ? 8.454 10.269 -22.112 1.00 92.94 82 ALA A C 1
ATOM 614 O O . ALA A 1 82 ? 7.826 11.307 -21.914 1.00 92.94 82 ALA A O 1
ATOM 615 N N . ALA A 1 83 ? 7.993 9.080 -21.706 1.00 90.88 83 ALA A N 1
ATOM 616 C CA . ALA A 1 83 ? 6.710 8.911 -21.021 1.00 90.88 83 ALA A CA 1
ATOM 617 C C . ALA A 1 83 ? 6.670 9.583 -19.637 1.00 90.88 83 ALA A C 1
ATOM 619 O O . ALA A 1 83 ? 5.601 9.995 -19.185 1.00 90.88 83 ALA A O 1
ATOM 620 N N . LEU A 1 84 ? 7.822 9.689 -18.972 1.00 90.94 84 LEU A N 1
ATOM 621 C CA . LEU A 1 84 ? 7.958 10.266 -17.633 1.00 90.94 84 LEU A CA 1
ATOM 622 C C . LEU A 1 84 ? 8.562 11.678 -17.620 1.00 90.94 84 LEU A C 1
ATOM 624 O O . LEU A 1 84 ? 8.778 12.218 -16.537 1.00 90.94 84 LEU A O 1
ATOM 628 N N . ASP A 1 85 ? 8.820 12.264 -18.794 1.00 93.44 85 ASP A N 1
ATOM 629 C CA . ASP A 1 85 ? 9.495 13.560 -18.953 1.00 93.44 85 ASP A CA 1
ATOM 630 C C . ASP A 1 85 ? 10.850 13.618 -18.212 1.00 93.44 85 ASP A C 1
ATOM 632 O O . ASP A 1 85 ? 11.161 14.551 -17.470 1.00 93.44 85 ASP A O 1
ATOM 636 N N . LEU A 1 86 ? 11.651 12.559 -18.376 1.00 92.88 86 LEU A N 1
ATOM 637 C CA . LEU A 1 86 ? 12.977 12.402 -17.777 1.00 92.88 86 LEU A CA 1
ATOM 638 C C . LEU A 1 86 ? 14.092 12.625 -18.806 1.00 92.88 86 LEU A C 1
ATOM 640 O O . LEU A 1 86 ? 13.921 12.386 -20.002 1.00 92.88 86 LEU A O 1
ATOM 644 N N . ASP A 1 87 ? 15.276 13.012 -18.321 1.00 92.12 87 ASP A N 1
ATOM 645 C CA . ASP A 1 87 ? 16.498 12.974 -19.131 1.00 92.12 87 ASP A CA 1
ATOM 646 C C . ASP A 1 87 ? 16.773 11.517 -19.565 1.00 92.12 87 ASP A C 1
ATOM 648 O O . ASP A 1 87 ? 16.857 10.642 -18.696 1.00 92.12 87 ASP A O 1
ATOM 652 N N . PRO A 1 88 ? 16.942 11.228 -20.872 1.00 87.38 88 PRO A N 1
ATOM 653 C CA . PRO A 1 88 ? 17.255 9.885 -21.359 1.00 87.38 88 PRO A CA 1
ATOM 654 C C . PRO A 1 88 ? 18.462 9.228 -20.681 1.00 87.38 88 PRO A C 1
ATOM 656 O O . PRO A 1 88 ? 18.494 8.005 -20.560 1.00 87.38 88 PRO A O 1
ATOM 659 N N . ALA A 1 89 ? 19.436 10.011 -20.203 1.00 88.19 89 ALA A N 1
ATOM 660 C CA . ALA A 1 89 ? 20.584 9.484 -19.470 1.00 88.19 89 ALA A CA 1
ATOM 661 C C . ALA A 1 89 ? 20.190 8.806 -18.143 1.00 88.19 89 ALA A C 1
ATOM 663 O O . ALA A 1 89 ? 20.874 7.882 -17.717 1.00 88.19 89 ALA A O 1
ATOM 664 N N . LEU A 1 90 ? 19.081 9.214 -17.513 1.00 87.19 90 LEU A N 1
ATOM 665 C CA . LEU A 1 90 ? 18.578 8.616 -16.268 1.00 87.19 90 LEU A CA 1
ATOM 666 C C . LEU A 1 90 ? 17.866 7.274 -16.482 1.00 87.19 90 LEU A C 1
ATOM 668 O O . LEU A 1 90 ? 17.673 6.538 -15.521 1.00 87.19 90 LEU A O 1
ATOM 672 N N . ALA A 1 91 ? 17.451 6.967 -17.713 1.00 81.69 91 ALA A N 1
ATOM 673 C CA . ALA A 1 91 ? 16.773 5.716 -18.058 1.00 81.69 91 ALA A CA 1
ATOM 674 C C . ALA A 1 91 ? 17.716 4.671 -18.680 1.00 81.69 91 ALA A C 1
ATOM 676 O O . ALA A 1 91 ? 17.283 3.561 -18.979 1.00 81.69 91 ALA A O 1
ATOM 677 N N . ALA A 1 92 ? 18.975 5.041 -18.932 1.00 75.69 92 ALA A N 1
ATOM 678 C CA . ALA A 1 92 ? 19.958 4.219 -19.634 1.00 75.69 92 ALA A CA 1
ATOM 679 C C . ALA A 1 92 ? 20.878 3.391 -18.709 1.00 75.69 92 ALA A C 1
ATOM 681 O O . ALA A 1 92 ? 21.675 2.607 -19.229 1.00 75.69 92 ALA A O 1
ATOM 682 N N . GLU A 1 93 ? 20.786 3.565 -17.384 1.00 55.12 93 GLU A N 1
ATOM 683 C CA . GLU A 1 93 ? 21.430 2.708 -16.365 1.00 55.12 93 GLU A CA 1
ATOM 684 C C . GLU A 1 93 ? 20.495 1.588 -15.893 1.00 55.12 93 GLU A C 1
ATOM 686 O O . GLU A 1 93 ? 21.003 0.457 -15.704 1.00 55.12 93 GLU A O 1
#

pLDDT: mean 87.86, std 11.62, range [50.44, 98.31]

Foldseek 3Di:
DDPPDDDDPDDDPVRVVVVCVVCVVVVVVCCVVDVDDPPPDDDPDDDDDDPVRDDPCVVVVVVVVVVVCCVVQPVDLVSVCVVVVHDSVVSPD

Radius of gyration: 24.81 Å; chains: 1; bounding box: 62×27×59 Å

Sequence (93 aa):
MDPHDPVRRTLGPRAAQQVADLLAPVDAELARRYPGDPGTRQPVHTVYVPADAFTADTVRTWGDQALAALDAHAPDAASFAAALDLDPALAAE